Protein AF-A0A8K0VMV7-F1 (afdb_monomer_lite)

Structure (mmCIF, N/CA/C/O backbone):
data_AF-A0A8K0VMV7-F1
#
_entry.id   AF-A0A8K0VMV7-F1
#
loop_
_atom_site.group_PDB
_atom_site.id
_atom_site.type_symbol
_atom_site.label_atom_id
_atom_site.label_alt_id
_atom_site.label_comp_id
_atom_site.label_asym_id
_atom_site.label_entity_id
_atom_site.label_seq_id
_atom_site.pdbx_PDB_ins_code
_atom_site.Cartn_x
_atom_site.Cartn_y
_atom_site.Cartn_z
_atom_site.occupancy
_atom_site.B_iso_or_equiv
_atom_site.auth_seq_id
_atom_site.auth_comp_id
_atom_site.auth_asym_id
_atom_site.auth_atom_id
_atom_site.pdbx_PDB_model_num
ATOM 1 N N . MET A 1 1 ? 57.785 52.765 29.987 1.00 40.59 1 MET A N 1
ATOM 2 C CA . MET A 1 1 ? 57.621 51.915 28.790 1.00 40.59 1 MET A CA 1
ATOM 3 C C . MET A 1 1 ? 58.732 50.884 28.808 1.00 40.59 1 MET A C 1
ATOM 5 O O . MET A 1 1 ? 59.865 51.233 28.518 1.00 40.59 1 MET A O 1
ATOM 9 N N . ALA A 1 2 ? 58.428 49.666 29.244 1.00 36.44 2 ALA A N 1
ATOM 10 C CA . ALA A 1 2 ? 59.333 48.524 29.176 1.00 36.44 2 ALA A CA 1
ATOM 11 C C . ALA A 1 2 ? 58.492 47.318 28.742 1.00 36.44 2 ALA A C 1
ATOM 13 O O . ALA A 1 2 ? 57.412 47.092 29.290 1.00 36.44 2 ALA A O 1
ATOM 14 N N . ALA A 1 3 ? 58.946 46.666 27.677 1.00 37.72 3 ALA A N 1
ATOM 15 C CA . ALA A 1 3 ? 58.309 45.540 27.018 1.00 37.72 3 ALA A CA 1
ATOM 16 C C . ALA A 1 3 ? 58.333 44.300 27.922 1.00 37.72 3 ALA A C 1
ATOM 18 O O . ALA A 1 3 ? 59.361 44.010 28.525 1.00 37.72 3 ALA A O 1
ATOM 19 N N . ASN A 1 4 ? 57.211 43.580 27.991 1.00 38.97 4 ASN A N 1
ATOM 20 C CA . ASN A 1 4 ? 57.155 42.233 28.546 1.00 38.97 4 ASN A CA 1
ATOM 21 C C . ASN A 1 4 ? 56.814 41.265 27.413 1.00 38.97 4 ASN A C 1
ATOM 23 O O . ASN A 1 4 ? 55.739 41.343 26.815 1.00 38.97 4 ASN A O 1
ATOM 27 N N . ASP A 1 5 ? 57.780 40.396 27.136 1.00 40.66 5 ASP A N 1
ATOM 28 C CA . ASP A 1 5 ? 57.745 39.312 26.167 1.00 40.66 5 ASP A CA 1
ATOM 29 C C . ASP A 1 5 ? 56.659 38.283 26.510 1.00 40.66 5 ASP A C 1
ATOM 31 O O . ASP A 1 5 ? 56.598 37.745 27.618 1.00 40.66 5 ASP A O 1
ATOM 35 N N . VAL A 1 6 ? 55.801 37.990 25.533 1.00 53.81 6 VAL A N 1
ATOM 36 C CA . VAL A 1 6 ? 54.829 36.892 25.582 1.00 53.81 6 VAL A CA 1
ATOM 37 C C . VAL A 1 6 ? 55.524 35.629 25.056 1.00 53.81 6 VAL A C 1
ATOM 39 O O . VAL A 1 6 ? 55.986 35.643 23.913 1.00 53.81 6 VAL A O 1
ATOM 42 N N . PRO A 1 7 ? 55.616 34.530 25.828 1.00 52.19 7 PRO A N 1
ATOM 43 C CA . PRO A 1 7 ? 56.228 33.301 25.337 1.00 52.19 7 PRO A CA 1
ATOM 44 C C . PRO A 1 7 ? 55.337 32.613 24.283 1.00 52.19 7 PRO A C 1
ATOM 46 O O . PRO A 1 7 ? 54.107 32.673 24.375 1.00 52.19 7 PRO A O 1
ATOM 49 N N . PRO A 1 8 ? 55.929 31.942 23.276 1.00 43.28 8 PRO A N 1
ATOM 50 C CA . PRO A 1 8 ? 55.179 31.308 22.201 1.00 43.28 8 PRO A CA 1
ATOM 51 C C . PRO A 1 8 ? 54.413 30.085 22.716 1.00 43.28 8 PRO A C 1
ATOM 53 O O . PRO A 1 8 ? 54.970 29.194 23.354 1.00 43.28 8 PRO A O 1
ATOM 56 N N . ASN A 1 9 ? 53.119 30.053 22.402 1.00 42.00 9 ASN A N 1
ATOM 57 C CA . ASN A 1 9 ? 52.220 28.939 22.665 1.00 42.00 9 ASN A CA 1
ATOM 58 C C . ASN A 1 9 ? 52.756 27.670 21.980 1.00 42.00 9 ASN A C 1
ATOM 60 O O . ASN A 1 9 ? 52.765 27.576 20.751 1.00 42.00 9 ASN A O 1
ATOM 64 N N . SER A 1 10 ? 53.207 26.696 22.771 1.00 38.94 10 SER A N 1
ATOM 65 C CA . SER A 1 10 ? 53.540 25.349 22.313 1.00 38.94 10 SER A CA 1
ATOM 66 C C . SER A 1 10 ? 52.250 24.620 21.930 1.00 38.94 10 SER A C 1
ATOM 68 O O . SER A 1 10 ? 51.688 23.848 22.710 1.00 38.94 10 SER A O 1
ATOM 70 N N . GLY A 1 11 ? 51.756 24.901 20.725 1.00 33.69 11 GLY A N 1
ATOM 71 C CA . GLY A 1 11 ? 50.691 24.137 20.095 1.00 33.69 11 GLY A CA 1
ATOM 72 C C . GLY A 1 11 ? 51.157 22.698 19.904 1.00 33.69 11 GLY A C 1
ATOM 73 O O . GLY A 1 11 ? 52.015 22.416 19.070 1.00 33.69 11 GLY A O 1
ATOM 74 N N . SER A 1 12 ? 50.605 21.788 20.701 1.00 33.94 12 SER A N 1
ATOM 75 C CA . SER A 1 12 ? 50.721 20.356 20.452 1.00 33.94 12 SER A CA 1
ATOM 76 C C . SER A 1 12 ? 50.081 20.078 19.094 1.00 33.94 12 SER A C 1
ATOM 78 O O . SER A 1 12 ? 48.886 20.299 18.914 1.00 33.94 12 SER A O 1
ATOM 80 N N . ALA A 1 13 ? 50.890 19.661 18.122 1.00 33.22 13 ALA A N 1
ATOM 81 C CA . ALA A 1 13 ? 50.425 19.258 16.806 1.00 33.22 13 ALA A CA 1
ATOM 82 C C . ALA A 1 13 ? 49.534 18.017 16.953 1.00 33.22 13 ALA A C 1
ATOM 84 O O . ALA A 1 13 ? 50.022 16.889 17.051 1.00 33.22 13 ALA A O 1
ATOM 85 N N . GLU A 1 14 ? 48.221 18.227 16.996 1.00 35.84 14 GLU A N 1
ATOM 86 C CA . GLU A 1 14 ? 47.243 17.160 16.851 1.00 35.84 14 GLU A CA 1
ATOM 87 C C . GLU A 1 14 ? 47.391 16.599 15.435 1.00 35.84 14 GLU A C 1
ATOM 89 O O . GLU A 1 14 ? 47.055 17.227 14.429 1.00 35.84 14 GLU A O 1
ATOM 94 N N . LYS A 1 15 ? 48.020 15.428 15.355 1.00 34.91 15 LYS A N 1
ATOM 95 C CA . LYS A 1 15 ? 48.259 14.700 14.117 1.00 34.91 15 LYS A CA 1
ATOM 96 C C . LYS A 1 15 ? 46.903 14.228 13.589 1.00 34.91 15 LYS A C 1
ATOM 98 O O . LYS A 1 15 ? 46.433 13.158 13.969 1.00 34.91 15 LYS A O 1
ATOM 103 N N . ILE A 1 16 ? 46.271 15.038 12.739 1.00 36.84 16 ILE A N 1
ATOM 104 C CA . ILE A 1 16 ? 45.060 14.672 11.997 1.00 36.84 16 ILE A CA 1
ATOM 105 C C . ILE A 1 16 ? 45.395 13.415 11.192 1.00 36.84 16 ILE A C 1
ATOM 107 O O . ILE A 1 16 ? 46.149 13.464 10.219 1.00 36.84 16 ILE A O 1
ATOM 111 N N . GLN A 1 17 ? 44.880 12.269 11.633 1.00 38.84 17 GLN A N 1
ATOM 112 C CA . GLN A 1 17 ? 44.938 11.044 10.847 1.00 38.84 17 GLN A CA 1
ATOM 113 C C . GLN A 1 17 ? 44.084 11.273 9.591 1.00 38.84 17 GLN A C 1
ATOM 115 O O . GLN A 1 17 ? 42.929 11.689 9.727 1.00 38.84 17 GLN A O 1
ATOM 120 N N . PRO A 1 18 ? 44.613 11.066 8.372 1.00 37.22 18 PRO A N 1
ATOM 121 C CA . PRO A 1 18 ? 43.816 11.225 7.167 1.00 37.22 18 PRO A CA 1
ATOM 122 C C . PRO A 1 18 ? 42.700 10.183 7.197 1.00 37.22 18 PRO A C 1
ATOM 124 O O . PRO A 1 18 ? 42.943 8.979 7.211 1.00 37.22 18 PRO A O 1
ATOM 127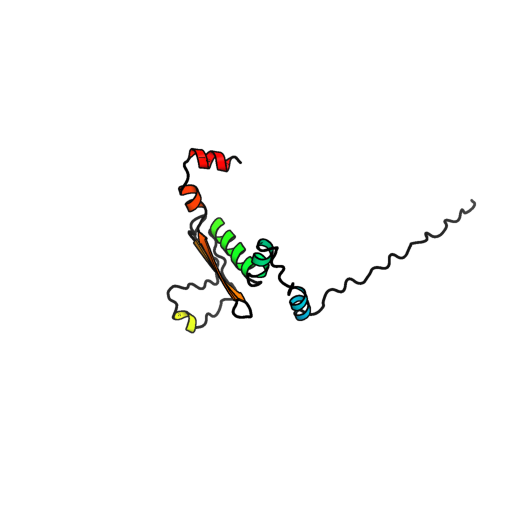 N N . ASN A 1 19 ? 41.461 10.665 7.256 1.00 49.56 19 ASN A N 1
ATOM 128 C CA . ASN A 1 19 ? 40.278 9.830 7.168 1.00 49.56 19 ASN A CA 1
ATOM 129 C C . ASN A 1 19 ? 40.206 9.315 5.722 1.00 49.56 19 ASN A C 1
ATOM 131 O O . ASN A 1 19 ? 39.729 10.022 4.833 1.00 49.56 19 ASN A O 1
ATOM 135 N N . GLU A 1 20 ? 40.768 8.131 5.469 1.00 48.12 20 GLU A N 1
ATOM 136 C CA . GLU A 1 20 ? 40.721 7.461 4.168 1.00 48.12 20 GLU A CA 1
ATOM 137 C C . GLU A 1 20 ? 39.265 7.134 3.824 1.00 48.12 20 GLU A C 1
ATOM 139 O O . GLU A 1 20 ? 38.719 6.082 4.165 1.00 48.12 20 GLU A O 1
ATOM 144 N N . GLN A 1 21 ? 38.597 8.071 3.153 1.00 53.25 21 GLN A N 1
ATOM 145 C CA . GLN A 1 21 ? 37.333 7.784 2.499 1.00 53.25 21 GLN A CA 1
ATOM 146 C C . GLN A 1 21 ? 37.624 6.895 1.282 1.00 53.25 21 GLN A C 1
ATOM 148 O O . GLN A 1 21 ? 38.371 7.320 0.398 1.00 53.25 21 GLN A O 1
ATOM 153 N N . PRO A 1 22 ? 37.042 5.683 1.194 1.00 47.47 22 PRO A N 1
ATOM 154 C CA . PRO A 1 22 ? 37.272 4.802 0.058 1.00 47.47 22 PRO A CA 1
ATOM 155 C C . PRO A 1 22 ? 36.787 5.486 -1.225 1.00 47.47 22 PRO A C 1
ATOM 157 O O . PRO A 1 22 ? 35.603 5.820 -1.381 1.00 47.47 22 PRO A O 1
ATOM 160 N N . SER A 1 23 ? 37.742 5.724 -2.124 1.00 55.19 23 SER A N 1
ATOM 161 C CA . SER A 1 23 ? 37.607 6.555 -3.322 1.00 55.19 23 SER A CA 1
ATOM 162 C C . SER A 1 23 ? 36.849 5.856 -4.452 1.00 55.19 23 SER A C 1
ATOM 164 O O . SER A 1 23 ? 36.374 6.516 -5.378 1.00 55.19 23 SER A O 1
ATOM 166 N N . THR A 1 24 ? 36.639 4.538 -4.365 1.00 57.09 24 THR A N 1
ATOM 167 C CA . THR A 1 24 ? 35.951 3.770 -5.406 1.00 57.09 24 THR A CA 1
ATOM 168 C C . THR A 1 24 ? 34.655 3.122 -4.916 1.00 57.09 24 THR A C 1
ATOM 170 O O . THR A 1 24 ? 34.524 2.624 -3.797 1.00 57.09 24 THR A O 1
ATOM 173 N N . ARG A 1 25 ? 33.640 3.122 -5.791 1.00 51.59 25 ARG A N 1
ATOM 174 C CA . ARG A 1 25 ? 32.314 2.539 -5.521 1.00 51.59 25 ARG A CA 1
ATOM 175 C C . ARG A 1 25 ? 32.385 1.039 -5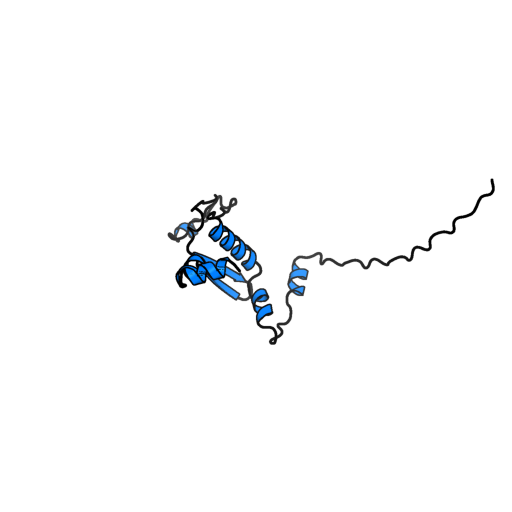.207 1.00 51.59 25 ARG A C 1
ATOM 177 O O . ARG A 1 25 ? 31.583 0.566 -4.414 1.00 51.59 25 ARG A O 1
ATOM 184 N N . ALA A 1 26 ? 33.362 0.338 -5.781 1.00 48.03 26 ALA A N 1
ATOM 185 C CA . ALA A 1 26 ? 33.572 -1.093 -5.592 1.00 48.03 26 ALA A CA 1
ATOM 186 C C . ALA A 1 26 ? 34.173 -1.451 -4.217 1.00 48.03 26 ALA A C 1
ATOM 188 O O . ALA A 1 26 ? 33.876 -2.518 -3.689 1.00 48.03 26 ALA A O 1
ATOM 189 N N . GLU A 1 27 ? 34.978 -0.574 -3.604 1.00 49.97 27 GLU A N 1
ATOM 190 C CA . GLU A 1 27 ? 35.529 -0.809 -2.257 1.00 49.97 27 GLU A CA 1
ATOM 191 C C . GLU A 1 27 ? 34.495 -0.615 -1.151 1.00 49.97 27 GLU A C 1
ATOM 193 O O . GLU A 1 27 ? 34.509 -1.347 -0.162 1.00 49.97 27 GLU A O 1
ATOM 198 N N . ARG A 1 28 ? 33.540 0.304 -1.346 1.00 53.94 28 ARG A N 1
ATOM 199 C CA . ARG A 1 28 ? 32.379 0.425 -0.450 1.00 53.94 28 ARG A CA 1
ATOM 200 C C . ARG A 1 28 ? 31.531 -0.846 -0.453 1.00 53.94 28 ARG A C 1
ATOM 202 O O . ARG A 1 28 ? 31.097 -1.291 0.599 1.00 53.94 28 ARG A O 1
ATOM 209 N N . ASP A 1 29 ? 31.373 -1.473 -1.617 1.00 51.31 29 ASP A N 1
ATOM 210 C CA . ASP A 1 29 ? 30.599 -2.708 -1.745 1.00 51.31 29 ASP A CA 1
ATOM 211 C C . ASP A 1 29 ? 31.260 -3.926 -1.075 1.00 51.31 29 ASP A C 1
ATOM 213 O O . ASP A 1 29 ? 30.545 -4.849 -0.698 1.00 51.31 29 ASP A O 1
ATOM 217 N N . LYS A 1 30 ? 32.586 -3.928 -0.868 1.00 45.69 30 LYS A N 1
ATOM 218 C CA . LYS A 1 30 ? 33.291 -5.005 -0.144 1.00 45.69 30 LYS A CA 1
ATOM 219 C C . LYS A 1 30 ? 33.234 -4.864 1.378 1.00 45.69 30 LYS A C 1
ATOM 221 O O . LYS A 1 30 ? 33.264 -5.875 2.069 1.00 45.69 30 LYS A O 1
ATOM 226 N N . LYS A 1 31 ? 33.155 -3.636 1.900 1.00 46.34 31 LYS A N 1
ATOM 227 C CA . LYS A 1 31 ? 33.136 -3.367 3.351 1.00 46.34 31 LYS A CA 1
ATOM 228 C C . LYS A 1 31 ? 31.793 -3.706 4.010 1.00 46.34 31 LYS A C 1
ATOM 230 O O . LYS A 1 31 ? 31.754 -3.942 5.209 1.00 46.34 31 LYS A O 1
ATOM 235 N N . ASP A 1 32 ? 30.730 -3.761 3.211 1.00 48.16 32 ASP A N 1
ATOM 236 C CA . ASP A 1 32 ? 29.363 -4.058 3.655 1.00 48.16 32 ASP A CA 1
ATOM 237 C C . ASP A 1 32 ? 29.012 -5.553 3.596 1.00 48.16 32 ASP A C 1
ATOM 239 O O . ASP A 1 32 ? 27.890 -5.937 3.918 1.00 48.16 32 ASP A O 1
ATOM 243 N N . ILE A 1 33 ? 29.942 -6.409 3.162 1.00 48.94 33 ILE A N 1
ATOM 244 C CA . ILE A 1 33 ? 29.772 -7.864 3.209 1.00 48.94 33 ILE A CA 1
ATOM 245 C C . ILE A 1 33 ? 30.205 -8.324 4.605 1.00 48.94 33 ILE A C 1
ATOM 247 O O . ILE A 1 33 ? 31.226 -8.988 4.771 1.00 48.94 33 ILE A O 1
ATOM 251 N N . GLY A 1 34 ? 29.474 -7.874 5.626 1.00 45.97 34 GLY A N 1
ATOM 252 C CA . GLY A 1 34 ? 29.618 -8.388 6.980 1.00 45.97 34 GLY A CA 1
ATOM 253 C C . GLY A 1 34 ? 29.320 -9.885 6.980 1.00 45.97 34 GLY A C 1
ATOM 254 O O . GLY A 1 34 ? 28.347 -10.340 6.377 1.00 45.97 34 GLY A O 1
ATOM 255 N N . GLU A 1 35 ? 30.193 -10.664 7.607 1.00 46.50 35 GLU A N 1
ATOM 256 C CA . GLU A 1 35 ? 29.936 -12.075 7.861 1.00 46.50 35 GLU A CA 1
ATOM 25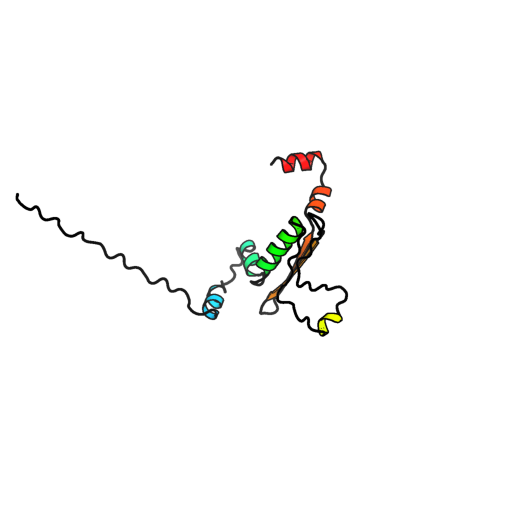7 C C . GLU A 1 35 ? 28.727 -12.189 8.800 1.00 46.50 35 GLU A C 1
ATOM 259 O O . GLU A 1 35 ? 28.677 -11.541 9.845 1.00 46.50 35 GLU A O 1
ATOM 264 N N . ALA A 1 36 ? 27.711 -12.946 8.378 1.00 48.59 36 ALA A N 1
ATOM 265 C CA . ALA A 1 36 ? 26.431 -13.019 9.070 1.00 48.59 36 ALA A CA 1
ATOM 266 C C . ALA A 1 36 ? 26.587 -13.734 10.422 1.00 48.59 36 ALA A C 1
ATOM 268 O O . ALA A 1 36 ? 26.782 -14.947 10.468 1.00 48.59 36 ALA A O 1
ATOM 269 N N . ASP A 1 37 ? 26.458 -12.986 11.519 1.00 51.56 37 ASP A N 1
ATOM 270 C CA . ASP A 1 37 ? 26.370 -13.540 12.870 1.00 51.56 37 ASP A CA 1
ATOM 271 C C . ASP A 1 37 ? 24.978 -14.183 13.071 1.00 51.56 37 ASP A C 1
ATOM 273 O O . ASP A 1 37 ? 23.956 -13.480 13.013 1.00 51.56 37 ASP A O 1
ATOM 277 N N . PRO A 1 38 ? 24.891 -15.510 13.301 1.00 51.47 38 PRO A N 1
ATOM 278 C CA . PRO A 1 38 ? 23.620 -16.217 13.455 1.00 51.47 38 PRO A CA 1
ATOM 279 C C . PRO A 1 38 ? 22.863 -15.856 14.743 1.00 51.47 38 PRO A C 1
ATOM 281 O O . PRO A 1 38 ? 21.697 -16.226 14.878 1.00 51.47 38 PRO A O 1
ATOM 284 N N . SER A 1 39 ? 23.477 -15.126 15.681 1.00 58.56 39 SER A N 1
ATOM 285 C CA . SER A 1 39 ? 22.832 -14.711 16.935 1.00 58.56 39 SER A CA 1
ATOM 286 C C . SER A 1 39 ? 21.970 -13.443 16.814 1.00 58.56 39 SER A C 1
ATOM 288 O O . SER A 1 39 ? 21.241 -13.108 17.748 1.00 58.56 39 SER A O 1
ATOM 290 N N . ASN A 1 40 ? 22.007 -12.744 15.669 1.00 49.53 40 ASN A N 1
ATOM 291 C CA . ASN A 1 40 ? 21.412 -11.412 15.499 1.00 49.53 40 ASN A CA 1
ATOM 292 C C . ASN A 1 40 ? 20.407 -11.349 14.331 1.00 49.53 40 ASN A C 1
ATOM 294 O O . ASN A 1 40 ? 20.561 -10.602 13.363 1.00 49.53 40 ASN A O 1
ATOM 298 N N . VAL A 1 41 ? 19.351 -12.160 14.426 1.00 51.44 41 VAL A N 1
ATOM 299 C CA . VAL A 1 41 ? 18.332 -12.351 13.374 1.00 51.44 41 VAL A CA 1
ATOM 300 C C . VAL A 1 41 ? 17.660 -11.034 12.944 1.00 51.44 41 VAL A C 1
ATOM 302 O O . VAL A 1 41 ? 17.409 -10.833 11.755 1.00 51.44 41 VAL A O 1
ATOM 305 N N . ASP A 1 42 ? 17.453 -10.099 13.876 1.00 51.44 42 ASP A N 1
ATOM 306 C CA . ASP A 1 42 ? 16.762 -8.829 13.609 1.00 51.44 42 ASP A CA 1
ATOM 307 C C . ASP A 1 42 ? 17.617 -7.807 12.838 1.00 51.44 42 ASP A C 1
ATOM 309 O O . ASP A 1 42 ? 17.083 -7.024 12.049 1.00 51.44 42 ASP A O 1
ATOM 313 N N . ARG A 1 43 ? 18.949 -7.823 13.001 1.00 46.50 43 ARG A N 1
ATOM 314 C CA . ARG A 1 43 ? 19.858 -6.950 12.226 1.00 46.50 43 ARG A CA 1
ATOM 315 C C . ARG A 1 43 ? 20.062 -7.471 10.804 1.00 46.50 43 ARG A C 1
ATOM 317 O O . ARG A 1 43 ? 20.056 -6.690 9.852 1.00 46.50 43 ARG A O 1
ATOM 324 N N . ASN A 1 44 ? 20.114 -8.792 10.652 1.00 43.09 44 ASN A N 1
ATOM 325 C CA . ASN A 1 44 ? 20.322 -9.455 9.366 1.00 43.09 44 ASN A CA 1
ATOM 326 C C . ASN A 1 44 ? 19.146 -9.247 8.396 1.00 43.09 44 ASN A C 1
ATOM 328 O O . ASN A 1 44 ? 19.341 -9.275 7.182 1.00 43.09 44 ASN A O 1
ATOM 332 N N . ALA A 1 45 ? 17.925 -9.001 8.888 1.00 46.50 45 ALA A N 1
ATOM 333 C CA . ALA A 1 45 ? 16.772 -8.731 8.028 1.00 46.50 45 ALA A CA 1
ATOM 334 C C . ALA A 1 45 ? 16.967 -7.454 7.190 1.00 46.50 45 ALA A C 1
ATOM 336 O O . ALA A 1 45 ? 16.729 -7.474 5.982 1.00 46.50 45 ALA A O 1
ATOM 337 N N . ALA A 1 46 ? 17.468 -6.371 7.795 1.00 44.78 46 ALA A N 1
ATOM 338 C CA . ALA A 1 46 ? 17.739 -5.112 7.096 1.00 44.78 46 ALA A CA 1
ATOM 339 C C . ALA A 1 46 ? 18.884 -5.237 6.073 1.00 44.78 46 ALA A C 1
ATOM 341 O O . ALA A 1 46 ? 18.839 -4.594 5.024 1.00 44.78 46 ALA A O 1
ATOM 342 N N . GLU A 1 47 ? 19.866 -6.100 6.345 1.00 51.53 47 GLU A N 1
ATOM 343 C CA . GLU A 1 47 ? 20.985 -6.406 5.440 1.00 51.53 47 GLU A CA 1
ATOM 344 C C . GLU A 1 47 ? 20.602 -7.394 4.324 1.00 51.53 47 GLU A C 1
ATOM 346 O O . GLU A 1 47 ? 21.202 -7.401 3.247 1.00 51.53 47 GLU A O 1
ATOM 351 N N . THR A 1 48 ? 19.561 -8.202 4.543 1.00 55.62 48 THR A N 1
ATOM 352 C CA . THR A 1 48 ? 19.053 -9.170 3.559 1.00 55.62 48 THR A CA 1
ATOM 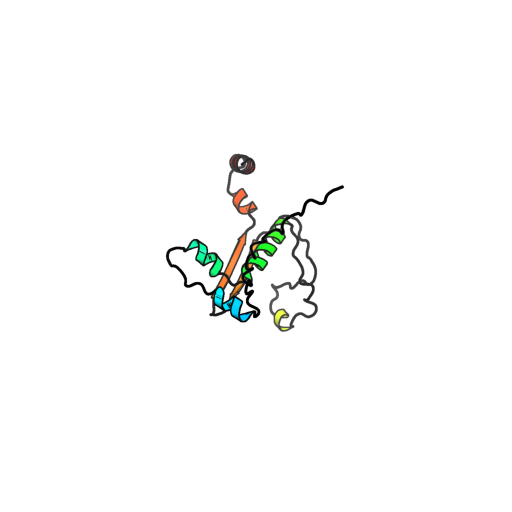353 C C . THR A 1 48 ? 18.259 -8.490 2.445 1.00 55.62 48 THR A C 1
ATOM 355 O O . THR A 1 48 ? 18.243 -8.979 1.308 1.00 55.62 48 THR A O 1
ATOM 358 N N . PHE A 1 49 ? 17.607 -7.356 2.725 1.00 61.88 49 PHE A N 1
ATOM 359 C CA . PHE A 1 49 ? 16.841 -6.651 1.702 1.00 61.88 49 PHE A CA 1
ATOM 360 C C . PHE A 1 49 ? 17.7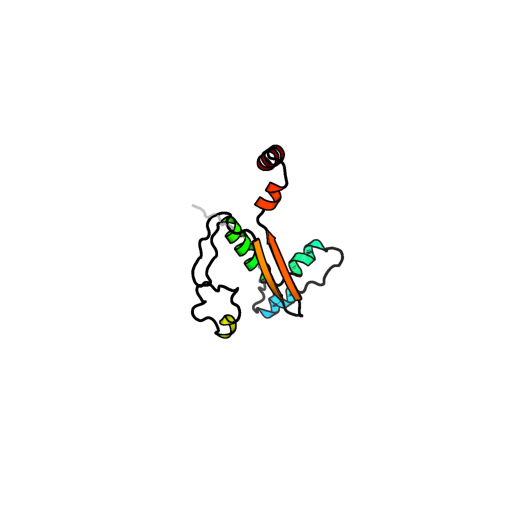61 -5.951 0.694 1.00 61.88 49 PHE A C 1
ATOM 362 O O . PHE A 1 49 ? 18.729 -5.290 1.071 1.00 61.88 49 PHE A O 1
ATOM 369 N N . PRO A 1 50 ? 17.459 -6.028 -0.617 1.00 67.50 50 PRO A N 1
ATOM 370 C CA . PRO A 1 50 ? 18.313 -5.407 -1.620 1.00 67.50 50 PRO A CA 1
ATOM 371 C C . PRO A 1 50 ? 18.433 -3.902 -1.363 1.00 67.50 50 PRO A C 1
ATOM 373 O O . PRO A 1 50 ? 17.423 -3.251 -1.107 1.00 67.50 50 PRO A O 1
ATOM 376 N N . ARG A 1 51 ? 19.633 -3.324 -1.522 1.00 71.31 51 ARG A N 1
ATOM 377 C CA . ARG A 1 51 ? 19.969 -1.932 -1.131 1.00 71.31 51 ARG A CA 1
ATOM 378 C C . ARG A 1 51 ? 18.980 -0.837 -1.573 1.00 71.31 51 ARG A C 1
ATOM 380 O O . ARG A 1 51 ? 18.932 0.232 -0.977 1.00 71.31 51 ARG A O 1
ATOM 387 N N . ARG A 1 52 ? 18.196 -1.063 -2.634 1.00 76.75 52 ARG A N 1
ATOM 388 C CA . ARG A 1 52 ? 17.180 -0.115 -3.138 1.00 76.75 52 ARG A CA 1
ATOM 389 C C . ARG A 1 52 ? 15.769 -0.322 -2.580 1.00 76.75 52 ARG A C 1
ATOM 391 O O . ARG A 1 52 ? 14.854 0.382 -3.000 1.00 76.75 52 ARG A O 1
ATOM 398 N N . PHE A 1 53 ? 15.577 -1.261 -1.661 1.00 84.44 53 PHE A N 1
ATOM 399 C CA . PHE A 1 53 ? 14.278 -1.562 -1.067 1.00 84.44 53 PHE A CA 1
ATOM 400 C C . PHE A 1 53 ? 13.745 -0.374 -0.256 1.00 84.44 53 PHE A C 1
ATOM 402 O O . PHE A 1 53 ? 12.645 0.101 -0.529 1.00 84.44 53 PHE A O 1
ATOM 409 N N . ASN A 1 54 ? 14.564 0.176 0.645 1.00 85.00 54 ASN A N 1
ATOM 410 C CA . ASN A 1 54 ? 14.168 1.254 1.556 1.00 85.00 54 ASN A CA 1
ATOM 411 C C . ASN A 1 54 ? 13.581 2.471 0.825 1.00 85.00 54 ASN A C 1
ATOM 413 O O . ASN A 1 54 ? 12.497 2.934 1.165 1.00 85.00 54 ASN A O 1
ATOM 417 N N . GLY A 1 55 ? 14.230 2.948 -0.242 1.00 88.38 55 GLY A N 1
ATOM 418 C CA . GLY A 1 55 ? 13.731 4.099 -1.008 1.00 88.38 55 GLY A CA 1
ATOM 419 C C . GLY A 1 55 ? 12.371 3.855 -1.676 1.00 88.38 55 GLY A C 1
ATOM 420 O O . GLY A 1 55 ? 11.524 4.749 -1.713 1.00 88.38 55 GLY A O 1
ATOM 421 N N . LYS A 1 56 ? 12.121 2.631 -2.160 1.00 89.00 56 LYS A N 1
ATOM 422 C CA . LYS A 1 56 ? 10.810 2.252 -2.714 1.00 89.00 56 LYS A CA 1
ATOM 423 C C . LYS A 1 56 ? 9.752 2.148 -1.615 1.00 89.00 56 LYS A C 1
ATOM 425 O O . LYS A 1 56 ? 8.618 2.566 -1.807 1.00 89.00 56 LYS A O 1
ATOM 430 N N . PHE A 1 57 ? 10.135 1.606 -0.464 1.00 93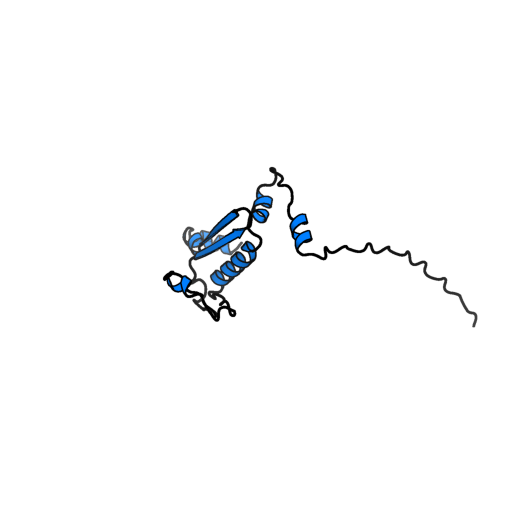.19 57 PHE A N 1
ATOM 431 C CA . PHE A 1 57 ? 9.238 1.394 0.661 1.00 93.19 57 PHE A CA 1
ATOM 432 C C . PHE A 1 57 ? 8.770 2.708 1.293 1.00 93.19 57 PHE A C 1
ATOM 434 O O . PHE A 1 57 ? 7.567 2.932 1.418 1.00 93.19 57 PHE A O 1
ATOM 441 N N . TYR A 1 58 ? 9.694 3.617 1.614 1.00 93.56 58 TYR A N 1
ATOM 442 C CA . TYR A 1 58 ? 9.341 4.900 2.226 1.00 93.56 58 TYR A CA 1
ATOM 443 C C . TYR A 1 58 ? 8.506 5.788 1.300 1.00 93.56 58 TYR A C 1
ATOM 445 O O . TYR A 1 58 ? 7.551 6.416 1.753 1.00 93.56 58 TYR A O 1
ATOM 453 N N . SER A 1 59 ? 8.812 5.803 -0.002 1.00 92.81 59 SER A N 1
ATOM 454 C CA . SER A 1 59 ? 8.018 6.570 -0.969 1.00 92.81 59 SER A CA 1
ATOM 455 C C . SER A 1 59 ? 6.597 6.018 -1.117 1.00 92.81 59 SER A C 1
ATOM 457 O O . SER A 1 59 ? 5.645 6.795 -1.146 1.00 92.81 59 SER A O 1
ATOM 459 N N . ALA A 1 60 ? 6.422 4.693 -1.116 1.00 93.69 60 ALA A N 1
ATOM 460 C CA . ALA A 1 60 ? 5.100 4.069 -1.156 1.00 93.69 60 ALA A CA 1
ATOM 461 C C . ALA A 1 60 ? 4.275 4.330 0.119 1.00 93.69 60 ALA A C 1
ATOM 463 O O . ALA A 1 60 ? 3.077 4.607 0.031 1.00 93.69 60 ALA A O 1
ATOM 464 N N . LEU A 1 61 ? 4.909 4.319 1.299 1.00 94.12 61 LEU A N 1
ATOM 465 C CA . LEU A 1 61 ? 4.260 4.714 2.556 1.00 94.12 61 LEU A CA 1
ATOM 466 C C . LEU A 1 61 ? 3.803 6.177 2.529 1.00 94.12 61 LEU A C 1
ATOM 468 O O . LEU A 1 61 ? 2.672 6.482 2.913 1.00 94.12 61 LEU A O 1
ATOM 472 N N . GLN A 1 62 ? 4.653 7.082 2.038 1.00 93.00 62 GLN A N 1
ATOM 473 C CA . GLN A 1 62 ? 4.304 8.496 1.914 1.00 93.00 62 GLN A CA 1
ATOM 474 C C . GLN A 1 62 ? 3.158 8.708 0.919 1.00 93.00 62 GLN A C 1
ATOM 476 O O . GLN A 1 62 ? 2.240 9.483 1.199 1.00 93.00 62 GLN A O 1
ATOM 481 N N . ALA A 1 63 ? 3.176 7.998 -0.211 1.00 93.88 63 ALA A N 1
ATOM 482 C CA . ALA A 1 63 ? 2.094 8.029 -1.188 1.00 93.88 63 ALA A CA 1
ATOM 483 C C . ALA A 1 63 ? 0.780 7.546 -0.563 1.00 93.88 63 ALA A C 1
ATOM 485 O O . ALA A 1 63 ? -0.237 8.220 -0.693 1.00 93.88 63 ALA A O 1
ATOM 486 N N . MET A 1 64 ? 0.805 6.439 0.188 1.00 94.44 64 MET A N 1
ATOM 487 C CA . MET A 1 64 ? -0.371 5.915 0.889 1.00 94.44 64 MET A CA 1
ATOM 488 C C . MET A 1 64 ? -0.972 6.933 1.871 1.00 94.44 64 MET A C 1
ATOM 490 O O . MET A 1 64 ? -2.193 7.078 1.925 1.00 94.44 64 MET A O 1
ATOM 494 N N . HIS A 1 65 ? -0.131 7.652 2.619 1.00 92.06 65 HIS A N 1
ATOM 495 C CA . HIS A 1 65 ? -0.587 8.659 3.578 1.00 92.06 65 HIS A CA 1
ATOM 496 C C . HIS A 1 65 ? -1.133 9.927 2.894 1.00 92.06 65 HIS A C 1
ATOM 498 O O . HIS A 1 65 ? -2.242 10.369 3.193 1.00 92.06 65 HIS A O 1
ATOM 504 N N . SER A 1 66 ? -0.368 10.495 1.957 1.00 92.88 66 SER A N 1
ATOM 505 C CA . SER A 1 66 ? -0.692 11.761 1.275 1.00 92.88 66 SER A CA 1
ATOM 506 C C . SER A 1 66 ? -1.742 11.626 0.169 1.00 92.88 66 SER A C 1
ATOM 508 O O . SER A 1 66 ? -2.427 12.594 -0.151 1.00 92.88 66 SER A O 1
ATOM 510 N N . GLY A 1 67 ? -1.880 10.439 -0.423 1.00 93.56 67 GLY A N 1
ATOM 511 C CA . GLY A 1 67 ? -2.719 10.217 -1.598 1.00 93.56 67 GLY A CA 1
ATOM 512 C C . GLY A 1 67 ? -2.104 10.687 -2.917 1.00 93.56 67 GLY A C 1
ATOM 513 O O . GLY A 1 67 ? -2.836 10.828 -3.898 1.00 93.56 67 GLY A O 1
ATOM 514 N N . ILE A 1 68 ? -0.795 10.959 -2.945 1.00 94.38 68 ILE A N 1
ATOM 515 C CA . ILE A 1 68 ? -0.074 11.435 -4.132 1.00 94.38 68 ILE A CA 1
ATOM 516 C C . ILE A 1 68 ? 0.918 10.361 -4.575 1.00 94.38 68 ILE A C 1
ATOM 518 O O . ILE A 1 68 ? 1.855 10.025 -3.850 1.00 94.38 68 ILE A O 1
ATOM 522 N N . ILE A 1 69 ? 0.729 9.842 -5.785 1.00 93.69 69 ILE A N 1
ATOM 523 C CA . ILE A 1 69 ? 1.664 8.922 -6.436 1.00 93.69 69 ILE A CA 1
ATOM 524 C C . ILE A 1 69 ? 2.623 9.763 -7.273 1.00 93.69 69 ILE A C 1
ATOM 526 O O . ILE A 1 69 ? 2.198 10.511 -8.154 1.00 93.69 69 ILE A O 1
ATOM 530 N N . THR A 1 70 ? 3.920 9.665 -6.990 1.00 92.31 70 THR A N 1
ATOM 531 C CA . THR A 1 70 ? 4.936 10.432 -7.711 1.00 92.31 70 THR A CA 1
ATOM 532 C C . THR A 1 70 ? 5.215 9.818 -9.079 1.00 92.31 70 THR A C 1
ATOM 534 O O . THR A 1 70 ? 5.521 8.630 -9.202 1.00 92.31 70 THR A O 1
ATOM 537 N N . GLY A 1 71 ? 5.114 10.644 -10.118 1.00 90.12 71 GLY A N 1
ATOM 538 C CA . GLY A 1 71 ? 5.433 10.247 -11.482 1.00 90.12 71 GLY A CA 1
ATOM 539 C C . GLY A 1 71 ? 6.933 10.136 -11.702 1.00 90.12 71 GLY A C 1
ATOM 540 O O . GLY A 1 71 ? 7.734 10.893 -11.137 1.00 90.12 71 GLY A O 1
ATOM 541 N N . LYS A 1 72 ? 7.339 9.217 -12.576 1.00 90.62 72 LYS A N 1
ATOM 542 C CA . LYS A 1 72 ? 8.730 9.126 -13.014 1.00 90.62 72 LYS A CA 1
ATOM 543 C C . LYS A 1 72 ? 8.942 10.077 -14.192 1.00 90.62 72 LYS A C 1
ATOM 545 O O . LYS A 1 72 ? 8.786 9.681 -15.336 1.00 90.62 72 LYS A O 1
ATOM 550 N N . ARG A 1 73 ? 9.369 11.313 -13.918 1.00 89.38 73 ARG A N 1
ATOM 551 C CA . ARG A 1 73 ? 9.557 12.368 -14.943 1.00 89.38 73 ARG A CA 1
ATOM 552 C C . ARG A 1 73 ? 10.450 11.972 -16.124 1.00 89.38 73 ARG A C 1
ATOM 554 O O . ARG A 1 73 ? 10.245 12.451 -17.226 1.00 89.38 73 ARG A O 1
ATOM 561 N N . ASN A 1 74 ? 11.408 11.073 -15.899 1.00 90.25 74 ASN A N 1
ATOM 562 C CA . ASN A 1 74 ? 12.318 10.566 -16.934 1.00 90.25 74 ASN A CA 1
ATOM 563 C C . ASN A 1 74 ? 11.714 9.406 -17.756 1.00 90.25 74 ASN A C 1
ATOM 565 O O . ASN A 1 74 ? 12.461 8.647 -18.364 1.00 90.25 74 ASN A O 1
ATOM 569 N N . ALA A 1 75 ? 10.404 9.169 -17.671 1.00 86.75 75 ALA A N 1
ATOM 570 C CA . ALA A 1 75 ? 9.693 8.138 -18.420 1.00 86.75 75 ALA A CA 1
ATOM 571 C C . ALA A 1 75 ? 8.974 8.769 -19.624 1.00 86.75 75 ALA A C 1
ATOM 573 O O . ALA A 1 75 ? 7.749 8.793 -19.690 1.00 86.75 75 ALA A O 1
ATOM 574 N N . ASP A 1 76 ? 9.754 9.337 -20.539 1.00 85.44 76 ASP A N 1
ATOM 575 C CA . ASP A 1 76 ? 9.287 9.945 -21.789 1.00 85.44 76 ASP A CA 1
ATOM 576 C C . ASP A 1 76 ? 8.957 8.890 -22.855 1.00 85.44 76 ASP A C 1
ATOM 578 O O . ASP A 1 76 ? 7.949 8.999 -23.549 1.00 85.44 76 ASP A O 1
ATOM 582 N N . ASN A 1 77 ? 9.776 7.840 -22.939 1.00 90.50 77 ASN A N 1
ATOM 583 C CA . ASN A 1 77 ? 9.608 6.737 -23.872 1.00 90.50 77 ASN A CA 1
ATOM 584 C C . ASN A 1 77 ? 9.518 5.400 -23.121 1.00 90.50 77 ASN A C 1
ATOM 586 O O . ASN A 1 77 ? 10.504 4.901 -22.570 1.00 90.50 77 ASN A O 1
ATOM 590 N N . ILE A 1 78 ? 8.320 4.816 -23.092 1.00 88.94 78 ILE A N 1
ATOM 591 C CA . ILE A 1 78 ? 8.073 3.487 -22.525 1.00 88.94 78 ILE A CA 1
ATOM 592 C C . ILE A 1 78 ? 8.309 2.429 -23.610 1.00 88.94 78 ILE A C 1
ATOM 594 O O . ILE A 1 78 ? 7.839 2.567 -24.736 1.00 88.94 78 ILE A O 1
ATOM 598 N N . ASP A 1 79 ? 9.023 1.353 -23.274 1.00 91.94 79 ASP A N 1
ATOM 599 C CA . ASP A 1 79 ? 9.250 0.233 -24.194 1.00 91.94 79 ASP A CA 1
ATOM 600 C C . ASP A 1 79 ? 7.915 -0.407 -24.615 1.00 91.94 79 ASP A C 1
ATOM 602 O O . ASP A 1 79 ? 7.109 -0.791 -23.765 1.00 91.94 79 ASP A O 1
ATOM 606 N N . LYS A 1 80 ? 7.710 -0.589 -25.926 1.00 91.19 80 LYS A N 1
ATOM 607 C CA . LYS A 1 80 ? 6.524 -1.243 -26.505 1.00 91.19 80 LYS A CA 1
ATOM 608 C C . LYS A 1 80 ? 6.281 -2.644 -25.944 1.00 91.19 80 LYS A C 1
ATOM 610 O O . LYS A 1 80 ? 5.142 -3.087 -25.873 1.00 91.19 80 LYS A O 1
ATOM 615 N N . ARG A 1 81 ? 7.322 -3.347 -25.485 1.00 92.44 81 ARG A N 1
ATOM 616 C CA . ARG A 1 81 ? 7.166 -4.657 -24.822 1.00 92.44 81 ARG A CA 1
ATOM 617 C C . ARG A 1 81 ? 6.301 -4.588 -23.562 1.00 92.44 81 ARG A C 1
ATOM 619 O O . ARG A 1 81 ? 5.716 -5.596 -23.177 1.00 92.44 81 ARG A O 1
ATOM 626 N N . LEU A 1 82 ? 6.226 -3.421 -22.921 1.00 89.31 82 LEU A N 1
ATOM 627 C CA . LEU A 1 82 ? 5.438 -3.218 -21.708 1.00 89.31 82 LEU A CA 1
ATOM 628 C C . LEU A 1 82 ? 3.940 -3.034 -21.992 1.00 89.31 82 LEU A C 1
ATOM 630 O O . LEU A 1 82 ? 3.140 -3.178 -21.072 1.00 89.31 82 LEU A O 1
ATOM 634 N N . GLU A 1 83 ? 3.553 -2.807 -23.250 1.00 88.88 83 GLU A N 1
ATOM 635 C CA . GLU A 1 83 ? 2.152 -2.689 -23.681 1.00 88.88 83 GLU A CA 1
ATOM 636 C C . GLU A 1 83 ? 1.358 -3.986 -23.454 1.00 88.88 83 GLU A C 1
ATOM 638 O O . GLU A 1 83 ? 0.155 -3.954 -23.204 1.00 88.88 83 GLU A O 1
ATOM 643 N N . ALA A 1 84 ? 2.037 -5.138 -23.443 1.00 92.25 84 ALA A N 1
ATOM 644 C CA . ALA A 1 84 ? 1.415 -6.424 -23.140 1.00 92.25 84 ALA A CA 1
ATOM 645 C C . ALA A 1 84 ? 0.834 -6.501 -21.709 1.00 92.25 84 ALA A C 1
ATOM 647 O O . ALA A 1 84 ? -0.045 -7.324 -21.445 1.00 92.25 84 ALA A O 1
ATOM 648 N N . PHE A 1 85 ? 1.297 -5.657 -20.777 1.00 91.62 85 PHE A N 1
ATOM 649 C CA . PHE A 1 85 ? 0.849 -5.653 -19.382 1.00 91.62 85 PHE A CA 1
ATOM 650 C C . PHE A 1 85 ? -0.288 -4.649 -19.160 1.00 91.62 85 PHE A C 1
ATOM 652 O O . PHE A 1 85 ? -0.080 -3.558 -18.636 1.00 91.62 85 PHE A O 1
ATOM 659 N N . GLN A 1 86 ? -1.518 -5.050 -19.484 1.00 89.56 86 GLN A N 1
ATOM 660 C CA . GLN A 1 86 ? -2.711 -4.190 -19.382 1.00 89.56 86 GLN A CA 1
ATOM 661 C C . GLN A 1 86 ? -3.004 -3.671 -17.962 1.00 89.56 86 GLN A C 1
ATOM 663 O O . GLN A 1 86 ? -3.681 -2.662 -17.790 1.00 89.56 86 GLN A O 1
ATOM 668 N N . THR A 1 87 ? -2.503 -4.349 -16.928 1.00 91.25 87 THR A N 1
ATOM 669 C CA . THR A 1 87 ? -2.687 -3.954 -15.523 1.00 91.25 87 THR A CA 1
ATOM 670 C C . THR A 1 87 ? -1.663 -2.926 -15.037 1.00 91.25 87 THR A C 1
ATOM 672 O O . THR A 1 87 ? -1.736 -2.501 -13.883 1.00 91.25 87 THR A O 1
ATOM 675 N N . LEU A 1 88 ? -0.669 -2.568 -15.856 1.00 91.50 88 LEU A N 1
ATOM 676 C CA . LEU A 1 88 ? 0.425 -1.683 -15.470 1.00 91.50 88 LEU A CA 1
ATOM 677 C C . LEU A 1 88 ? 0.228 -0.290 -16.073 1.00 91.50 88 LEU A C 1
ATOM 679 O O . LEU A 1 88 ? 0.254 -0.117 -17.285 1.00 91.50 88 LEU A O 1
ATOM 683 N N . LEU A 1 89 ? 0.121 0.720 -15.211 1.00 91.06 89 LEU A N 1
ATOM 684 C CA . LEU A 1 89 ? 0.197 2.122 -15.612 1.00 91.06 89 LEU A CA 1
ATOM 685 C C . LEU A 1 89 ? 1.567 2.690 -15.230 1.00 91.06 89 LEU A C 1
ATOM 687 O O . LEU A 1 89 ? 1.935 2.706 -14.055 1.00 91.06 89 LEU A O 1
ATOM 691 N N . LEU A 1 90 ? 2.315 3.175 -16.221 1.00 91.31 90 LEU A N 1
ATOM 692 C CA . LEU A 1 90 ? 3.600 3.845 -16.022 1.00 91.31 90 LEU A CA 1
ATOM 693 C C . LEU A 1 90 ? 3.419 5.353 -16.186 1.00 91.31 90 LEU A C 1
ATOM 695 O O . LEU A 1 90 ? 3.400 5.868 -17.298 1.00 91.31 90 LEU A O 1
ATOM 699 N N . ALA A 1 91 ? 3.271 6.051 -15.062 1.00 90.38 91 ALA A N 1
ATOM 700 C CA . ALA A 1 91 ? 3.045 7.490 -15.038 1.00 90.38 91 ALA A CA 1
ATOM 701 C C . ALA A 1 91 ? 4.362 8.281 -15.084 1.00 90.38 91 ALA A C 1
ATOM 703 O O . ALA A 1 91 ? 5.295 8.018 -14.313 1.00 90.38 91 ALA A O 1
ATOM 704 N N . ASN A 1 92 ? 4.417 9.290 -15.952 1.00 92.25 92 ASN A N 1
ATOM 705 C CA . ASN A 1 92 ? 5.486 10.291 -15.985 1.00 92.25 92 ASN A CA 1
ATOM 706 C C . ASN A 1 92 ? 5.152 11.542 -15.146 1.00 92.25 92 ASN A C 1
ATOM 708 O O . ASN A 1 92 ? 6.057 12.270 -14.733 1.00 92.25 92 ASN A O 1
ATOM 712 N N . GLU A 1 93 ? 3.874 11.737 -14.825 1.00 92.12 93 GLU A N 1
ATOM 713 C CA . GLU A 1 93 ? 3.336 12.818 -14.004 1.00 92.12 93 GLU A CA 1
ATOM 714 C C . GLU A 1 93 ? 2.814 12.331 -12.647 1.00 92.12 93 GLU A C 1
ATOM 716 O O . GLU A 1 93 ? 2.618 11.136 -12.413 1.00 92.12 93 GLU A O 1
ATOM 721 N N . ASN A 1 94 ? 2.620 13.271 -11.722 1.00 92.69 94 ASN A N 1
ATOM 722 C CA . ASN A 1 94 ? 2.080 12.951 -10.408 1.00 92.69 94 ASN A CA 1
ATOM 723 C C . ASN A 1 94 ? 0.580 12.681 -10.510 1.00 92.69 94 ASN A C 1
ATOM 725 O O . ASN A 1 94 ? -0.163 13.504 -11.037 1.00 92.69 94 ASN A O 1
ATOM 729 N N . ILE A 1 95 ? 0.134 11.574 -9.923 1.00 93.50 95 ILE A N 1
ATOM 730 C CA . ILE A 1 95 ? -1.281 11.212 -9.866 1.00 93.50 95 ILE A CA 1
ATOM 731 C C . ILE A 1 95 ? -1.788 11.474 -8.452 1.00 93.50 95 ILE A C 1
ATOM 733 O O . ILE A 1 95 ? -1.333 10.856 -7.486 1.00 93.50 95 ILE A O 1
ATOM 737 N N . THR A 1 96 ? -2.758 12.374 -8.335 1.00 94.31 96 THR A N 1
ATOM 738 C CA . THR A 1 96 ? -3.439 12.654 -7.070 1.00 94.31 96 THR A CA 1
ATOM 739 C C . THR A 1 96 ? -4.710 11.823 -6.994 1.00 94.31 96 THR A C 1
ATOM 741 O O . THR A 1 96 ? -5.657 12.054 -7.740 1.00 94.31 96 THR A O 1
ATOM 744 N N . VAL A 1 97 ? -4.735 10.861 -6.075 1.00 90.19 97 VAL A N 1
ATOM 745 C CA . VAL A 1 97 ? -5.905 10.002 -5.816 1.00 90.19 97 VAL A CA 1
ATOM 746 C C . VAL A 1 97 ? -6.735 10.551 -4.648 1.00 90.19 97 VAL A C 1
ATOM 748 O O . VAL A 1 97 ? -7.926 10.278 -4.538 1.00 90.19 97 VAL A O 1
ATOM 751 N N . GLY A 1 98 ? -6.116 11.367 -3.790 1.00 86.88 98 GLY A N 1
ATOM 752 C CA . GLY A 1 98 ? -6.721 11.928 -2.585 1.00 86.88 98 GLY A CA 1
ATOM 753 C C . GLY A 1 98 ? -6.293 11.184 -1.312 1.00 86.88 98 GLY A C 1
ATOM 754 O O . GLY A 1 98 ? -5.898 10.013 -1.366 1.00 86.88 98 GLY A O 1
ATOM 755 N N . PRO A 1 99 ? -6.337 11.855 -0.149 1.00 84.62 99 PRO A N 1
ATOM 756 C CA . PRO A 1 99 ? -5.786 11.323 1.092 1.00 84.62 99 PRO A CA 1
ATOM 757 C C . PRO A 1 99 ? -6.488 10.025 1.511 1.00 84.62 99 PRO A C 1
ATOM 759 O O . PRO A 1 99 ? -7.712 9.910 1.435 1.00 84.62 99 PRO A O 1
ATOM 762 N N . SER A 1 100 ? -5.706 9.044 1.978 1.00 82.44 100 SER A N 1
ATOM 763 C CA . SER A 1 100 ? -6.195 7.731 2.450 1.00 82.44 100 SER A CA 1
ATOM 764 C C . SER A 1 100 ? -7.011 6.905 1.430 1.00 82.44 100 SER A C 1
ATOM 766 O O . SER A 1 100 ? -7.714 5.969 1.821 1.00 82.44 100 SER A O 1
ATOM 768 N N . GLN A 1 101 ? -6.935 7.217 0.128 1.00 90.56 101 GLN A N 1
ATOM 769 C CA . GLN A 1 101 ? -7.628 6.452 -0.924 1.00 90.56 101 GLN A CA 1
ATOM 770 C C . GLN A 1 101 ? -6.850 5.211 -1.382 1.00 90.56 101 GLN A C 1
ATOM 772 O O . GLN A 1 101 ? -7.439 4.232 -1.845 1.00 90.56 101 GLN A O 1
ATOM 777 N N . ILE A 1 102 ? -5.527 5.210 -1.213 1.00 93.69 102 ILE A N 1
ATOM 778 C CA . ILE A 1 102 ? -4.676 4.065 -1.545 1.00 93.69 102 ILE A CA 1
ATOM 779 C C . ILE A 1 102 ? -4.860 2.983 -0.475 1.00 93.69 102 ILE A C 1
ATOM 781 O O . ILE A 1 102 ? -4.468 3.148 0.680 1.00 93.69 102 ILE A O 1
ATOM 785 N N . LYS A 1 103 ? -5.466 1.856 -0.865 1.00 94.44 103 LYS A N 1
ATOM 786 C CA . LYS A 1 103 ? -5.792 0.745 0.048 1.00 94.44 103 LYS A CA 1
ATOM 787 C C . LYS A 1 103 ? -4.591 -0.135 0.374 1.00 94.44 103 LYS A C 1
ATOM 789 O O . LYS A 1 103 ? -4.486 -0.623 1.495 1.00 94.44 103 LYS A O 1
ATOM 794 N N . ALA A 1 104 ? -3.722 -0.363 -0.603 1.00 95.62 104 ALA A N 1
ATOM 795 C CA . ALA A 1 104 ? -2.555 -1.218 -0.472 1.00 95.62 104 ALA A CA 1
ATOM 796 C C . ALA A 1 104 ? -1.507 -0.864 -1.532 1.00 95.62 104 ALA A C 1
ATOM 798 O O . ALA A 1 104 ? -1.842 -0.279 -2.564 1.00 95.62 104 ALA A O 1
ATOM 799 N N . PHE A 1 105 ? -0.258 -1.255 -1.296 1.00 94.88 105 PHE A N 1
ATOM 800 C CA . PHE A 1 105 ? 0.794 -1.256 -2.310 1.00 94.88 105 PHE A CA 1
ATOM 801 C C . PHE A 1 105 ? 1.658 -2.509 -2.180 1.00 94.88 105 PHE A C 1
ATOM 803 O O . PHE A 1 105 ? 1.703 -3.150 -1.128 1.00 94.88 105 PHE A O 1
ATOM 810 N N . THR A 1 106 ? 2.387 -2.831 -3.247 1.00 95.12 106 THR A N 1
ATOM 811 C CA . THR A 1 106 ? 3.434 -3.851 -3.214 1.00 95.12 106 THR A CA 1
ATOM 812 C C . THR A 1 106 ? 4.780 -3.246 -3.588 1.00 95.12 106 THR A C 1
ATOM 814 O O . THR A 1 106 ? 4.877 -2.442 -4.514 1.00 95.12 106 THR A O 1
ATOM 817 N N . VAL A 1 107 ? 5.822 -3.623 -2.851 1.00 93.75 107 VAL A N 1
ATOM 818 C CA . VAL A 1 107 ? 7.208 -3.277 -3.159 1.00 93.75 107 VAL A CA 1
ATOM 819 C C . VAL A 1 107 ? 7.944 -4.559 -3.487 1.00 93.75 107 VAL A C 1
ATOM 821 O O . VAL A 1 107 ? 8.088 -5.440 -2.643 1.00 93.75 107 VAL A O 1
ATOM 824 N N . THR A 1 108 ? 8.435 -4.640 -4.716 1.00 92.06 108 THR A N 1
ATOM 825 C CA . THR A 1 108 ? 9.272 -5.735 -5.199 1.00 92.06 108 THR A CA 1
ATOM 826 C C . THR A 1 108 ? 10.703 -5.243 -5.398 1.00 92.06 108 THR A C 1
ATOM 828 O O . THR A 1 108 ? 10.966 -4.134 -5.896 1.00 92.06 108 THR A O 1
ATOM 831 N N . SER A 1 109 ? 11.666 -6.054 -4.975 1.00 89.88 109 SER A N 1
ATOM 832 C CA . SER A 1 109 ? 13.086 -5.751 -5.099 1.00 89.88 109 SER A CA 1
ATOM 833 C C . SER A 1 109 ? 13.875 -7.018 -5.393 1.00 89.88 109 SER A C 1
ATOM 835 O O . SER A 1 109 ? 13.629 -8.059 -4.795 1.00 89.88 109 SER A O 1
ATOM 837 N N . PHE A 1 110 ? 14.838 -6.912 -6.303 1.00 89.25 110 PHE A N 1
ATOM 838 C CA . PHE A 1 110 ? 15.728 -7.999 -6.692 1.00 89.25 110 PHE A CA 1
ATOM 839 C C . PHE A 1 110 ? 17.171 -7.531 -6.503 1.00 89.25 110 PHE A C 1
ATOM 841 O O . PHE A 1 110 ? 17.518 -6.405 -6.873 1.00 89.25 110 PHE A O 1
ATOM 848 N N . GLY A 1 111 ? 17.987 -8.376 -5.884 1.00 84.06 111 GLY A N 1
ATOM 849 C CA . GLY A 1 111 ? 19.407 -8.171 -5.637 1.00 84.06 111 GLY A CA 1
ATOM 850 C C . GLY A 1 111 ? 20.267 -9.217 -6.344 1.00 84.06 111 GLY A C 1
ATOM 851 O O . GLY A 1 111 ? 19.772 -10.203 -6.893 1.00 84.06 111 GLY A O 1
ATOM 852 N N . PHE A 1 112 ? 21.580 -8.993 -6.328 1.00 83.38 112 PHE A N 1
ATOM 853 C CA . PHE A 1 112 ? 22.556 -9.959 -6.830 1.00 83.38 112 PHE A CA 1
ATOM 854 C C . PHE A 1 112 ? 22.485 -11.281 -6.052 1.00 83.38 112 PHE A C 1
ATOM 856 O O . PHE A 1 112 ? 22.103 -11.310 -4.882 1.00 83.38 112 PHE A O 1
ATOM 863 N N . GLY A 1 113 ? 22.846 -12.381 -6.719 1.00 85.62 113 GLY A N 1
ATOM 864 C CA . GLY A 1 113 ? 22.789 -13.722 -6.129 1.00 85.62 113 GLY A CA 1
ATOM 865 C C . GLY A 1 113 ? 21.377 -14.306 -6.040 1.00 85.62 113 GLY A C 1
ATOM 866 O O . GLY A 1 113 ? 21.097 -15.046 -5.108 1.00 85.62 113 GLY A O 1
ATOM 867 N N . GLN A 1 114 ? 20.485 -13.953 -6.979 1.00 86.25 114 GLN A N 1
ATOM 868 C CA . GLN A 1 114 ? 19.103 -14.464 -7.059 1.00 86.25 114 GLN A CA 1
ATOM 869 C C . GLN A 1 114 ? 18.251 -14.184 -5.804 1.00 86.25 114 GLN A C 1
ATOM 871 O O . GLN A 1 114 ? 17.262 -14.863 -5.541 1.00 86.25 114 GLN A O 1
ATOM 876 N N . LYS A 1 115 ? 18.600 -13.146 -5.037 1.00 84.00 115 LYS A N 1
ATOM 877 C CA . LYS A 1 115 ? 17.838 -12.721 -3.861 1.00 84.00 115 LYS A CA 1
ATOM 878 C C . LYS A 1 115 ? 16.724 -11.767 -4.284 1.00 84.00 115 LYS A C 1
ATOM 880 O O . LYS A 1 115 ? 16.974 -10.602 -4.587 1.00 84.00 115 LYS A O 1
ATOM 885 N N . GLY A 1 116 ? 15.495 -12.267 -4.336 1.00 87.69 116 GLY A N 1
ATOM 886 C CA . GLY A 1 116 ? 14.287 -11.473 -4.559 1.00 87.69 116 GLY A CA 1
ATOM 887 C C . GLY A 1 116 ? 13.472 -11.341 -3.278 1.00 87.69 116 GLY A C 1
ATOM 888 O O . GLY A 1 116 ? 13.409 -12.278 -2.488 1.00 87.69 116 GLY A O 1
ATOM 889 N N . ALA A 1 117 ? 12.835 -10.192 -3.081 1.00 87.62 117 ALA A N 1
ATOM 890 C CA . ALA A 1 117 ? 11.896 -9.984 -1.989 1.00 87.62 117 ALA A CA 1
ATOM 891 C C . ALA A 1 117 ? 10.688 -9.165 -2.452 1.00 87.62 117 ALA A C 1
ATOM 893 O O . ALA A 1 117 ? 10.813 -8.224 -3.246 1.00 87.62 117 ALA A O 1
ATOM 894 N N . GLN A 1 118 ? 9.519 -9.516 -1.922 1.00 92.12 118 GLN A N 1
ATOM 895 C CA . GLN A 1 118 ? 8.266 -8.814 -2.151 1.00 92.12 118 GLN A CA 1
ATOM 896 C C . GLN A 1 118 ? 7.592 -8.528 -0.816 1.00 92.12 118 GLN A C 1
ATOM 898 O O . GLN A 1 118 ? 7.467 -9.409 0.029 1.00 92.12 118 GLN A O 1
ATOM 903 N N . VAL A 1 119 ? 7.130 -7.294 -0.654 1.00 93.50 119 VAL A N 1
ATOM 904 C CA . VAL A 1 119 ? 6.343 -6.863 0.499 1.00 93.50 119 VAL A CA 1
ATOM 905 C C . VAL A 1 119 ? 5.012 -6.326 0.002 1.00 93.50 119 VAL A C 1
ATOM 907 O O . VAL A 1 119 ? 4.950 -5.634 -1.017 1.00 93.50 119 VAL A O 1
ATOM 910 N N . ILE A 1 120 ? 3.943 -6.659 0.717 1.00 95.25 120 ILE A N 1
ATOM 911 C CA . ILE A 1 120 ? 2.601 -6.122 0.501 1.00 95.25 120 ILE A CA 1
ATOM 912 C C . ILE A 1 120 ? 2.216 -5.385 1.775 1.00 95.25 120 ILE A C 1
ATOM 914 O O . ILE A 1 120 ? 2.321 -5.933 2.869 1.00 95.25 120 ILE A O 1
ATOM 918 N N . VAL A 1 121 ? 1.787 -4.137 1.627 1.00 94.75 121 VAL A N 1
ATOM 919 C CA . VAL A 1 121 ? 1.356 -3.296 2.744 1.00 94.75 121 VAL A CA 1
ATOM 920 C C . VAL A 1 121 ? -0.083 -2.887 2.510 1.00 94.75 121 VAL A C 1
ATOM 922 O O . VAL A 1 121 ? -0.438 -2.446 1.418 1.00 94.75 121 VAL A O 1
ATOM 925 N N . VAL A 1 122 ? -0.898 -3.013 3.551 1.00 95.56 122 VAL A N 1
ATOM 926 C CA . VAL A 1 122 ? -2.306 -2.615 3.566 1.00 95.56 122 VAL A CA 1
ATOM 927 C C . VAL A 1 122 ? -2.464 -1.385 4.456 1.00 95.56 122 VAL A C 1
ATOM 929 O O . VAL A 1 122 ? -1.767 -1.230 5.456 1.00 95.56 122 VAL A O 1
ATOM 932 N N . HIS A 1 123 ? -3.378 -0.495 4.083 1.00 95.31 123 HIS A N 1
ATOM 933 C CA . HIS A 1 123 ? -3.621 0.751 4.795 1.00 95.31 123 HIS A CA 1
ATOM 934 C C . HIS A 1 123 ? -4.031 0.495 6.265 1.00 95.31 123 HIS A C 1
ATOM 936 O O . HIS A 1 123 ? -4.950 -0.291 6.513 1.00 95.31 123 HIS A O 1
ATOM 942 N N . PRO A 1 124 ? -3.453 1.205 7.257 1.00 92.44 124 PRO A N 1
ATOM 943 C CA . PRO A 1 124 ? -3.675 0.934 8.687 1.00 92.44 124 PRO A CA 1
ATOM 944 C C . PRO A 1 124 ? -5.125 1.147 9.144 1.00 92.44 124 PRO A C 1
ATOM 946 O O . PRO A 1 124 ? -5.555 0.588 10.144 1.00 92.44 124 PRO A O 1
ATOM 949 N N . ARG A 1 125 ? -5.934 1.892 8.380 1.00 91.94 125 ARG A N 1
ATOM 950 C CA . ARG A 1 125 ? -7.395 1.983 8.590 1.00 91.94 125 ARG A CA 1
ATOM 951 C C . ARG A 1 125 ? -8.073 0.613 8.693 1.00 91.94 125 ARG A C 1
ATOM 953 O O . ARG A 1 125 ? -9.024 0.487 9.452 1.00 91.94 125 ARG A O 1
ATOM 960 N N . TYR A 1 126 ? -7.596 -0.392 7.959 1.00 92.88 126 TYR A N 1
ATOM 961 C CA . TYR A 1 126 ? -8.144 -1.747 8.048 1.00 92.88 126 TYR A CA 1
ATOM 962 C C . TYR A 1 126 ? -7.804 -2.431 9.378 1.00 92.88 126 TYR A C 1
ATOM 964 O O . TYR A 1 126 ? -8.621 -3.189 9.884 1.00 92.88 126 TYR A O 1
ATOM 972 N N . LEU A 1 127 ? -6.656 -2.106 9.980 1.00 92.69 127 LEU A N 1
ATOM 973 C CA . LEU A 1 127 ? -6.303 -2.558 11.326 1.00 92.69 127 LEU A CA 1
ATOM 974 C C . LEU A 1 127 ? -7.205 -1.897 12.379 1.00 92.69 127 LEU A C 1
ATOM 976 O O . LEU A 1 127 ? -7.764 -2.580 13.229 1.00 92.69 127 LEU A O 1
ATOM 980 N N . TYR A 1 128 ? -7.414 -0.580 12.290 1.00 91.38 128 TYR A N 1
ATOM 981 C CA . TYR A 1 128 ? -8.277 0.140 13.237 1.00 91.38 128 TYR A CA 1
ATOM 982 C C . TYR A 1 128 ? -9.763 -0.198 13.097 1.00 91.38 128 TYR A C 1
ATOM 984 O O . TYR A 1 128 ? -10.521 -0.014 14.043 1.00 91.38 128 TYR A O 1
ATOM 992 N N . ALA A 1 129 ? -10.188 -0.709 11.941 1.00 91.75 129 ALA A N 1
ATOM 993 C CA . ALA A 1 129 ? -11.547 -1.203 11.752 1.00 91.75 129 ALA A CA 1
ATOM 994 C C . ALA A 1 129 ? -11.829 -2.508 12.523 1.00 91.75 129 ALA A C 1
ATOM 996 O O . ALA A 1 129 ? -12.994 -2.859 12.684 1.00 91.75 129 ALA A O 1
ATOM 997 N N . ALA A 1 130 ? -10.796 -3.219 12.991 1.00 93.12 130 ALA A N 1
ATOM 998 C CA . ALA A 1 130 ? -10.944 -4.472 13.732 1.00 93.12 130 ALA A CA 1
ATOM 999 C C . ALA A 1 130 ? -11.190 -4.280 15.242 1.00 93.12 130 ALA A C 1
ATOM 1001 O O . ALA A 1 130 ? -11.579 -5.232 15.913 1.00 93.12 130 ALA A O 1
ATOM 1002 N N . ILE A 1 131 ? -10.960 -3.077 15.778 1.00 94.19 131 ILE A N 1
ATOM 1003 C CA . ILE A 1 131 ? -11.115 -2.763 17.206 1.00 94.19 131 ILE A CA 1
ATOM 1004 C C . ILE A 1 131 ? -12.359 -1.912 17.462 1.00 94.19 131 ILE A C 1
ATOM 1006 O O . ILE A 1 131 ? -12.891 -1.255 16.562 1.00 94.19 131 ILE A O 1
ATOM 1010 N N . SER A 1 132 ? -12.827 -1.892 18.708 1.00 92.50 132 SER A N 1
ATOM 1011 C CA . SER A 1 132 ? -13.989 -1.087 19.080 1.00 92.50 132 SER A CA 1
ATOM 1012 C C . SER A 1 132 ? -13.654 0.414 19.138 1.00 92.50 132 SER A C 1
ATOM 1014 O O . SER A 1 132 ? -12.524 0.837 19.394 1.00 92.50 132 SER A O 1
ATOM 1016 N N . LYS A 1 133 ? -14.667 1.267 18.933 1.00 92.06 133 LYS A N 1
ATOM 1017 C CA . LYS A 1 133 ? -14.535 2.732 19.030 1.00 92.06 133 LYS A CA 1
ATOM 1018 C C . LYS A 1 133 ? -13.909 3.232 20.352 1.00 92.06 133 LYS A C 1
ATOM 1020 O O . LYS A 1 133 ? -13.090 4.156 20.273 1.00 92.06 133 LYS A O 1
ATOM 1025 N N . PRO A 1 134 ? -14.252 2.693 21.546 1.00 92.31 134 PRO A N 1
ATOM 1026 C CA . PRO A 1 134 ? -13.602 3.118 22.786 1.00 92.31 134 PRO A CA 1
ATOM 1027 C C . PRO A 1 134 ? -12.119 2.728 22.833 1.00 92.31 134 PRO A C 1
ATOM 1029 O O . PRO A 1 134 ? -11.298 3.563 23.206 1.00 92.31 134 PRO A O 1
ATOM 1032 N N . GLU A 1 135 ? -11.751 1.527 22.376 1.00 92.94 135 GLU A N 1
ATOM 1033 C CA . GLU A 1 135 ? -10.349 1.083 22.321 1.00 92.94 135 GLU A CA 1
ATOM 1034 C C . GLU A 1 135 ? -9.519 1.940 21.363 1.00 92.94 135 GLU A C 1
ATOM 1036 O O . GLU A 1 135 ? -8.423 2.374 21.716 1.00 92.94 135 GLU A O 1
ATOM 1041 N N . TYR A 1 136 ? -10.061 2.265 20.185 1.00 93.00 136 TYR A N 1
ATOM 1042 C CA . TYR A 1 136 ? -9.405 3.175 19.243 1.00 93.00 136 TYR A CA 1
ATOM 1043 C C . TYR A 1 136 ? -9.188 4.573 19.841 1.00 93.00 136 TYR A C 1
ATOM 1045 O O . TYR A 1 136 ? -8.131 5.177 19.659 1.00 93.00 136 TYR A O 1
ATOM 1053 N N . SER A 1 137 ? -10.170 5.090 20.582 1.00 92.88 137 SER A N 1
ATOM 1054 C CA . SER A 1 137 ? -10.070 6.411 21.219 1.00 92.88 137 SER A CA 1
ATOM 1055 C C . SER A 1 137 ? -9.023 6.421 22.337 1.00 92.88 137 SER A C 1
ATOM 1057 O O . SER A 1 137 ? -8.240 7.368 22.441 1.00 92.88 137 SER A O 1
ATOM 1059 N N . ALA A 1 138 ? -8.958 5.346 23.129 1.00 94.50 138 ALA A N 1
ATOM 1060 C CA . ALA A 1 138 ? -7.919 5.158 24.135 1.00 94.50 138 ALA A CA 1
ATOM 1061 C C . ALA A 1 138 ? -6.526 5.033 23.497 1.00 94.50 138 ALA A C 1
ATOM 1063 O O . ALA A 1 138 ? -5.580 5.647 23.984 1.00 94.50 138 ALA A O 1
ATOM 1064 N N . TYR A 1 139 ? -6.400 4.296 22.387 1.00 93.12 139 TYR A N 1
ATOM 1065 C CA . TYR A 1 139 ? -5.146 4.175 21.638 1.00 93.12 139 TYR A CA 1
ATOM 1066 C C . TYR A 1 139 ? -4.670 5.522 21.087 1.00 93.12 139 TYR A C 1
ATOM 1068 O O . TYR A 1 139 ? -3.514 5.873 21.269 1.00 93.12 139 TYR A O 1
ATOM 1076 N N . ARG A 1 140 ? -5.566 6.309 20.481 1.00 91.69 140 ARG A N 1
ATOM 1077 C CA . ARG A 1 140 ? -5.240 7.618 19.889 1.00 91.69 140 ARG A CA 1
ATOM 1078 C C . ARG A 1 140 ? -4.748 8.659 20.907 1.00 91.69 140 ARG A C 1
ATOM 1080 O O . ARG A 1 140 ? -4.159 9.657 20.507 1.00 91.69 140 ARG A O 1
ATOM 1087 N N . THR A 1 141 ? -5.052 8.464 22.188 1.00 94.00 141 THR A N 1
ATOM 1088 C CA . THR A 1 141 ? -4.678 9.389 23.270 1.00 94.00 141 THR A CA 1
ATOM 1089 C C . THR A 1 141 ? -3.290 9.082 23.849 1.00 94.00 141 THR A C 1
ATOM 1091 O O . THR A 1 141 ? -2.746 9.909 24.576 1.00 94.00 141 THR A O 1
ATOM 1094 N N . LYS A 1 142 ? -2.725 7.907 23.545 1.00 90.25 142 LYS A N 1
ATOM 1095 C CA . LYS A 1 142 ? -1.348 7.542 23.903 1.00 90.25 142 LYS A CA 1
ATOM 1096 C C . LYS A 1 142 ? -0.362 8.115 22.893 1.00 90.25 142 LYS A C 1
ATOM 1098 O O . LYS A 1 142 ? 0.736 8.496 23.347 1.00 90.25 142 LYS A O 1
#

Sequence (142 aa):
MAANDVPPNSGSAEKIQPNEQPSTRAERDKKDIGEADPSNVDRNAAETFPRRFNGKFYSALQAMHSGIITGKRNADNIDKRLEAFQTLLLANENITVGPSQIKAFTVTSFGFGQKGAQVIVVHPRYLYAAISKPEYSAYRTK

Foldseek 3Di:
DDDDDDDDDPPDPPPPDPPPDPPDPVVVVVVLPPDDDPVCVPVVVVSLAAPCQVVQVVLVVVCQAAQKDAACLPPPDDDPVCVVPPVDDHGNHIDRRGGNPDAKDKGWDADPPRRIDMDIDGDCVVVVVVDDPVVSVVVVVD

Radius of gyration: 26.86 Å; chains: 1; bounding box: 74×68×56 Å

Secondary structure (DSSP, 8-state):
----PPPP---------------SHHHHHHHT-----TT-HHHHHHHHS-TTHHHHHHHHHHHHHH-EEPP-TT-SS--GGGGG-TT----SS-EE--TT---EEEEEEEETTTEEEEEEEE-THHHHTTS-HHHHHHHHT-

pLDDT: mean 75.33, std 21.8, range [33.22, 95.62]